Protein AF-A0A2P6SEC1-F1 (afdb_monomer)

Nearest PDB structures (foldseek):
  3gzn-assembly2_D  TM=9.341E-01  e=2.152E-06  Homo sapiens
  1yov-assembly1_B  TM=9.207E-01  e=2.152E-06  Homo sapiens
  1tt5-assembly1_B  TM=9.114E-01  e=2.416E-06  Homo sapiens
  3dbh-assembly4_F  TM=9.356E-01  e=7.235E-06  Homo sapiens
  3dbl-assembly3_F  TM=9.292E-01  e=7.665E-06  Homo sapiens

Solvent-accessible surface area (backbone atoms only — not comparable to full-atom values): 8083 Å² total; per-residue (Å²): 135,90,80,78,85,73,80,79,71,70,64,71,75,63,60,77,79,58,90,72,82,79,75,85,81,75,92,77,81,88,74,92,70,76,101,62,85,51,69,82,74,50,50,84,76,52,76,80,79,93,72,80,60,66,67,41,45,72,75,58,65,88,47,65,67,36,30,42,50,29,24,57,70,51,49,37,53,72,74,42,68,90,60,81,90,50,90,86,42,69,67,52,51,49,52,36,49,56,51,15,38,59,50,26,61,76,71,71,45,74,83,76,57,81,79,73,57,78,80,115

Secondary structure (DSSP, 8-state):
------GGGSSSSSTTSS--TTSS--TT----S-SS--HHHHGGGSPPP----HHHHHH---SHHHHHHHIIIIIHHHHSTT----SS-HHHHHHHHHHHHHHHHHHT-----GGGGTT-

Organism: Rosa chinensis (NCBI:txid74649)

InterPro domains:
  IPR023318 Ubiquitin activating enzyme, alpha domain superfamily [G3DSA:1.10.10.520] (51-119)
  IPR035985 Ubiquitin-activating enzyme-like [SSF69572] (33-115)

Foldseek 3Di:
DDDDDDPPPPPPVVVPPPPPPPPDDDPDDPDPDDDDDDCVNCVVVDDPDDDDDPVCLPPPPPALLSLLCNLQVPVCCVPVVPDHQDPVDPVSLVSSLVRSQVVCVVNVHPRDDSVSSPVD

Structure (mmCIF, N/CA/C/O backbone):
data_AF-A0A2P6SEC1-F1
#
_entry.id   AF-A0A2P6SEC1-F1
#
loop_
_atom_site.group_PDB
_atom_site.id
_atom_site.type_symbol
_atom_site.label_atom_id
_atom_site.label_alt_id
_atom_site.label_comp_id
_atom_site.label_asym_id
_at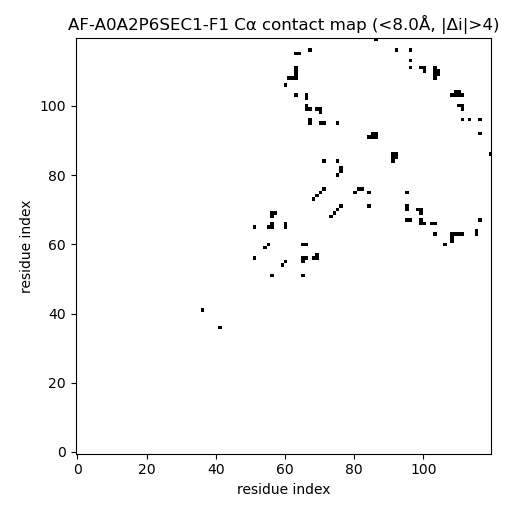om_site.label_entity_id
_atom_site.label_seq_id
_atom_site.pdbx_PDB_ins_code
_atom_site.Cartn_x
_atom_site.Cartn_y
_atom_site.Cartn_z
_atom_site.occupancy
_atom_site.B_iso_or_equiv
_atom_site.auth_seq_id
_atom_site.auth_comp_id
_atom_site.auth_asym_id
_atom_site.auth_atom_id
_atom_site.pdbx_PDB_model_num
ATOM 1 N N . MET A 1 1 ? 29.846 -58.894 -16.224 1.00 37.69 1 MET A N 1
ATOM 2 C CA . MET A 1 1 ? 30.676 -57.935 -16.983 1.00 37.69 1 MET A CA 1
ATOM 3 C C . MET A 1 1 ? 30.289 -56.537 -16.537 1.00 37.69 1 MET A C 1
ATOM 5 O O . MET A 1 1 ? 29.190 -56.085 -16.824 1.00 37.69 1 MET A O 1
ATOM 9 N N . MET A 1 2 ? 31.140 -55.942 -15.705 1.00 33.00 2 MET A N 1
ATOM 10 C CA . MET A 1 2 ? 30.985 -54.621 -15.099 1.00 33.00 2 MET A CA 1
ATOM 11 C C . MET A 1 2 ? 31.175 -53.562 -16.195 1.00 33.00 2 MET A C 1
ATOM 13 O O . MET A 1 2 ? 32.276 -53.449 -16.726 1.00 33.00 2 MET A O 1
ATOM 17 N N . LEU A 1 3 ? 30.141 -52.802 -16.561 1.00 35.84 3 LEU A N 1
ATOM 18 C CA . LEU A 1 3 ? 30.292 -51.646 -17.454 1.00 35.84 3 LEU A CA 1
ATOM 19 C C . LEU A 1 3 ? 29.907 -50.366 -16.711 1.00 35.84 3 LEU A C 1
ATOM 21 O O . LEU A 1 3 ? 28.768 -49.919 -16.700 1.00 35.84 3 LEU A O 1
ATOM 25 N N . MET A 1 4 ? 30.926 -49.855 -16.022 1.00 33.72 4 MET A N 1
ATOM 26 C CA . MET A 1 4 ? 31.272 -48.450 -15.796 1.00 33.72 4 MET A CA 1
ATOM 27 C C . MET A 1 4 ? 30.133 -47.419 -15.873 1.00 33.72 4 MET A C 1
ATOM 29 O O . MET A 1 4 ? 29.847 -46.830 -16.915 1.00 33.72 4 MET A O 1
ATOM 33 N N . ILE A 1 5 ? 29.581 -47.110 -14.700 1.00 50.00 5 ILE A N 1
ATOM 34 C CA . ILE A 1 5 ? 28.796 -45.904 -14.430 1.00 50.00 5 ILE A CA 1
ATOM 35 C C . ILE A 1 5 ? 29.739 -44.696 -14.550 1.00 50.00 5 ILE A C 1
ATOM 37 O O . ILE A 1 5 ? 30.648 -44.521 -13.742 1.00 50.00 5 ILE A O 1
ATOM 41 N N . ASN A 1 6 ? 29.546 -43.877 -15.585 1.00 39.12 6 ASN A N 1
ATOM 42 C CA . ASN A 1 6 ? 30.366 -42.701 -15.876 1.00 39.12 6 ASN A CA 1
ATOM 43 C C . ASN A 1 6 ? 29.856 -41.479 -15.065 1.00 39.12 6 ASN A C 1
ATOM 45 O O . ASN A 1 6 ? 28.743 -41.010 -15.318 1.00 39.12 6 ASN A O 1
ATOM 49 N N . PRO A 1 7 ? 30.620 -40.931 -14.098 1.00 44.12 7 PRO A N 1
ATOM 50 C CA . PRO A 1 7 ? 30.115 -39.965 -13.111 1.00 44.12 7 PRO A CA 1
ATOM 51 C C . PRO A 1 7 ? 29.999 -38.518 -13.628 1.00 44.12 7 PRO A C 1
ATOM 53 O O . PRO A 1 7 ? 29.552 -37.630 -12.906 1.00 44.12 7 PRO A O 1
ATOM 56 N N . LYS A 1 8 ? 30.373 -38.245 -14.884 1.00 44.41 8 LYS A N 1
ATOM 57 C CA . LYS A 1 8 ? 30.493 -36.878 -15.429 1.00 44.41 8 LYS A CA 1
ATOM 58 C C . LYS A 1 8 ? 29.178 -36.242 -15.898 1.00 44.41 8 LYS A C 1
ATOM 60 O O . LYS A 1 8 ? 29.158 -35.043 -16.151 1.00 44.41 8 LYS A O 1
ATOM 65 N N . LYS A 1 9 ? 28.079 -36.998 -16.014 1.00 45.50 9 LYS A N 1
ATOM 66 C CA . LYS A 1 9 ? 26.797 -36.462 -16.522 1.00 45.50 9 LYS A CA 1
ATOM 67 C C . LYS A 1 9 ? 25.831 -35.958 -15.446 1.00 45.50 9 LYS A C 1
ATOM 69 O O . LYS A 1 9 ? 24.831 -35.344 -15.791 1.00 45.50 9 LYS A O 1
ATOM 74 N N . LYS A 1 10 ? 26.117 -36.169 -14.156 1.00 40.47 10 LYS A N 1
ATOM 75 C CA . LYS A 1 10 ? 25.206 -35.767 -13.064 1.00 40.47 10 LYS A CA 1
ATOM 76 C C . LYS A 1 10 ? 25.377 -34.307 -12.619 1.00 40.47 10 LYS A C 1
ATOM 78 O O . LYS A 1 10 ? 24.535 -33.791 -11.896 1.00 40.47 10 LYS A O 1
ATOM 83 N N . LEU A 1 11 ? 26.443 -33.638 -13.065 1.00 41.00 11 LEU A N 1
ATOM 84 C CA . LEU A 1 11 ? 26.761 -32.273 -12.639 1.00 41.00 11 LEU A CA 1
ATOM 85 C C . LEU A 1 11 ? 26.133 -31.186 -13.530 1.00 41.00 11 LEU A C 1
ATOM 87 O O . LEU A 1 11 ? 26.003 -30.053 -13.084 1.00 41.00 11 LEU A O 1
ATOM 91 N N . SER A 1 12 ? 25.701 -31.502 -14.760 1.00 43.84 12 SER A N 1
ATOM 92 C CA . SER A 1 12 ? 25.129 -30.476 -15.650 1.00 43.84 12 SER A CA 1
ATOM 93 C C . SER A 1 12 ? 23.649 -30.193 -15.387 1.00 43.84 12 SER A C 1
ATOM 95 O O . SER A 1 12 ? 23.171 -29.122 -15.740 1.00 43.84 12 SER A O 1
ATOM 97 N N . THR A 1 13 ? 22.915 -31.119 -14.766 1.00 47.88 13 THR A N 1
ATOM 98 C CA . THR A 1 13 ? 21.473 -30.968 -14.502 1.00 47.88 13 THR A CA 1
ATOM 99 C C . THR A 1 13 ? 21.160 -30.339 -13.144 1.00 47.88 13 THR A C 1
ATOM 101 O O . THR A 1 13 ? 20.013 -29.990 -12.897 1.00 47.88 13 THR A O 1
ATOM 104 N N . LEU A 1 14 ? 22.158 -30.156 -12.271 1.00 41.38 14 LEU A N 1
ATOM 105 C CA . LEU A 1 14 ? 21.986 -29.462 -10.987 1.00 41.38 14 LEU A CA 1
ATOM 106 C C . LEU A 1 14 ? 22.157 -27.934 -11.113 1.00 41.38 14 LEU A C 1
ATOM 108 O O . LEU A 1 14 ? 21.734 -27.182 -10.243 1.00 41.38 14 LEU A O 1
ATOM 112 N N . TRP A 1 15 ? 22.747 -27.464 -12.217 1.00 41.75 15 TRP A N 1
ATOM 113 C CA . TRP A 1 15 ? 23.043 -26.046 -12.448 1.00 41.75 15 TRP A CA 1
ATOM 114 C C . TRP A 1 15 ? 21.871 -25.226 -13.000 1.00 41.75 15 TRP A C 1
ATOM 116 O O . TRP A 1 15 ? 21.988 -24.015 -13.150 1.00 41.75 15 TRP A O 1
ATOM 126 N N . SER A 1 16 ? 20.732 -25.854 -13.290 1.00 44.38 16 SER A N 1
ATOM 127 C CA . SER A 1 16 ? 19.550 -25.156 -13.813 1.00 44.38 16 SER A CA 1
ATOM 128 C C . SER A 1 16 ? 18.619 -24.604 -12.727 1.00 44.38 16 SER A C 1
ATOM 130 O O . SER A 1 16 ? 17.683 -23.890 -13.066 1.00 44.38 16 SER A O 1
ATOM 132 N N . MET A 1 17 ? 18.854 -24.912 -11.445 1.00 47.59 17 MET A N 1
ATOM 133 C CA . MET A 1 17 ? 17.963 -24.525 -10.336 1.00 47.59 17 MET A CA 1
ATOM 134 C C . MET A 1 17 ? 18.447 -23.324 -9.511 1.00 47.59 17 MET A C 1
ATOM 136 O O . MET A 1 17 ? 17.669 -22.762 -8.750 1.00 47.59 17 MET A O 1
ATOM 140 N N . VAL A 1 18 ? 19.697 -22.885 -9.679 1.00 48.97 18 VAL A N 1
ATOM 141 C CA . VAL A 1 18 ? 20.201 -21.643 -9.073 1.00 48.97 18 VAL A CA 1
ATOM 142 C C . VAL A 1 18 ? 20.254 -20.608 -10.189 1.00 48.97 18 VAL A C 1
ATOM 144 O O . VAL A 1 18 ? 20.995 -20.796 -11.149 1.00 48.97 18 VAL A O 1
ATOM 147 N N . GLY A 1 19 ? 19.414 -19.574 -10.106 1.00 47.94 19 GLY A N 1
ATOM 148 C CA . GLY A 1 19 ? 19.134 -18.569 -11.141 1.00 47.94 19 GLY A CA 1
ATOM 149 C C . GLY A 1 19 ? 20.320 -17.707 -11.595 1.00 47.94 19 GLY A C 1
ATOM 150 O O . GLY A 1 19 ? 20.258 -16.487 -11.536 1.00 47.94 19 GLY A O 1
ATOM 151 N N . LEU A 1 20 ? 21.379 -18.319 -12.123 1.00 45.34 20 LEU A N 1
ATOM 152 C CA . LEU A 1 20 ? 22.544 -17.659 -12.711 1.00 45.34 20 LEU A CA 1
ATOM 153 C C . LEU A 1 20 ? 22.454 -17.620 -14.249 1.00 45.34 20 LEU A C 1
ATOM 155 O O . LEU A 1 20 ? 23.441 -17.801 -14.958 1.00 45.34 20 LEU A O 1
ATOM 159 N N . LYS A 1 21 ? 21.251 -17.410 -14.801 1.00 47.03 21 LYS A N 1
ATOM 160 C CA . LYS A 1 21 ? 21.040 -17.274 -16.257 1.00 47.03 21 LYS A CA 1
ATOM 161 C C . LYS A 1 21 ? 21.213 -15.827 -16.752 1.00 47.03 21 LYS A C 1
ATOM 163 O O . LYS A 1 21 ? 20.932 -15.553 -17.907 1.00 47.03 21 LYS A O 1
ATOM 168 N N . VAL A 1 22 ? 21.700 -14.906 -15.918 1.00 46.88 22 VAL A N 1
ATOM 169 C CA . VAL A 1 22 ? 21.864 -13.484 -16.294 1.00 46.88 22 VAL A CA 1
ATOM 170 C C . VAL A 1 22 ? 23.265 -13.163 -16.841 1.00 46.88 22 VAL A C 1
ATOM 172 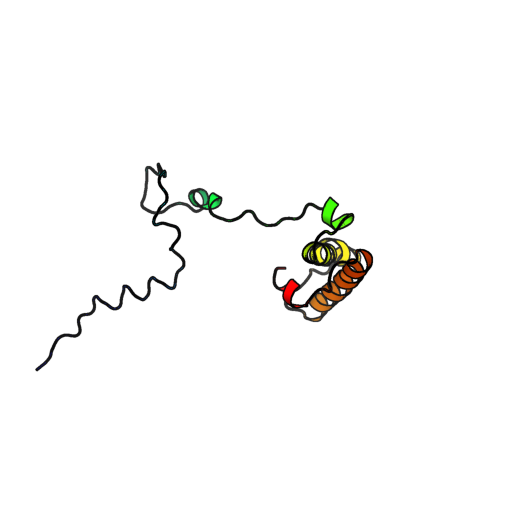O O . VAL A 1 22 ? 23.480 -12.096 -17.398 1.00 46.88 22 VAL A O 1
ATOM 175 N N . PHE A 1 23 ? 24.231 -14.083 -16.751 1.00 45.50 23 PHE A N 1
ATOM 176 C CA . PHE A 1 23 ? 25.634 -13.739 -17.022 1.00 45.50 23 PHE A CA 1
ATOM 177 C C . PHE A 1 23 ? 26.161 -14.073 -18.426 1.00 45.50 23 PHE A C 1
ATOM 179 O O . PHE A 1 23 ? 27.334 -13.821 -18.691 1.00 45.50 23 PHE A O 1
ATOM 186 N N . LYS A 1 24 ? 25.364 -14.674 -19.323 1.00 42.75 24 LYS A N 1
ATOM 187 C CA . LYS A 1 24 ? 25.932 -15.254 -20.554 1.00 42.75 24 LYS A CA 1
ATOM 188 C C . LYS A 1 24 ? 25.996 -14.332 -21.780 1.00 42.75 24 LYS A C 1
ATOM 190 O O . LYS A 1 24 ? 26.705 -14.704 -22.701 1.00 42.75 24 LYS A O 1
ATOM 195 N N . ASP A 1 25 ? 25.393 -13.141 -21.800 1.00 46.53 25 ASP A N 1
ATOM 196 C CA . ASP A 1 25 ? 25.352 -12.348 -23.048 1.00 46.53 25 ASP A CA 1
ATOM 197 C C . ASP A 1 25 ? 25.356 -10.810 -22.856 1.00 46.53 25 ASP A C 1
ATOM 199 O O . ASP A 1 25 ? 24.609 -10.107 -23.531 1.00 46.53 25 ASP A O 1
ATOM 203 N N . MET A 1 26 ? 26.191 -10.245 -21.968 1.00 48.09 26 MET A N 1
ATOM 204 C CA . MET A 1 26 ? 26.390 -8.779 -21.924 1.00 48.09 26 MET A CA 1
ATOM 205 C C . MET A 1 26 ? 27.690 -8.347 -22.626 1.00 48.09 26 MET A C 1
ATOM 207 O O . MET A 1 26 ? 28.778 -8.551 -22.080 1.00 48.09 26 MET A O 1
ATOM 211 N N . PRO A 1 27 ? 27.617 -7.718 -23.815 1.00 46.50 27 PRO A N 1
ATOM 212 C CA . PRO A 1 27 ? 28.770 -7.082 -24.437 1.00 46.50 27 PRO A CA 1
ATOM 213 C C . PRO A 1 27 ? 29.043 -5.733 -23.753 1.00 46.50 27 PRO A C 1
ATOM 215 O O . PRO A 1 27 ? 28.276 -4.789 -23.923 1.00 46.50 27 PRO A O 1
ATOM 218 N N . GLY A 1 28 ? 30.136 -5.630 -22.985 1.00 58.31 28 GLY A N 1
ATOM 219 C CA . GLY A 1 28 ? 30.641 -4.324 -22.528 1.00 58.31 28 GLY A CA 1
ATOM 220 C C . GLY A 1 28 ? 31.301 -4.224 -21.148 1.00 58.31 28 GLY A C 1
ATOM 221 O O . GLY A 1 28 ? 31.586 -3.109 -20.722 1.00 58.31 28 GLY A O 1
ATOM 222 N N . SER A 1 29 ? 31.568 -5.313 -20.421 1.00 53.50 29 SER A N 1
ATOM 223 C CA . SER A 1 29 ? 32.183 -5.202 -19.087 1.00 53.50 29 SER A CA 1
ATOM 224 C C . SER A 1 29 ? 33.717 -5.102 -19.149 1.00 53.50 29 SER A C 1
ATOM 226 O O . SER A 1 29 ? 34.414 -6.116 -19.222 1.00 53.50 29 SER A O 1
ATOM 228 N N . LEU A 1 30 ? 34.255 -3.881 -19.068 1.00 52.94 30 LEU A N 1
ATOM 229 C CA . LEU A 1 30 ? 35.651 -3.628 -18.690 1.00 52.94 30 LEU A CA 1
ATOM 230 C C . LEU A 1 30 ? 35.800 -3.830 -17.168 1.00 52.94 30 LEU A C 1
ATOM 232 O O . LEU A 1 30 ? 35.828 -2.871 -16.404 1.00 52.94 30 LEU A O 1
ATOM 236 N N . CYS A 1 31 ? 35.862 -5.081 -16.712 1.00 54.41 31 CYS A N 1
ATOM 237 C CA . CYS A 1 31 ? 36.182 -5.415 -15.321 1.00 54.41 31 CYS A CA 1
ATOM 238 C C . CYS A 1 31 ? 37.619 -5.950 -15.257 1.00 54.41 31 CYS A C 1
ATOM 240 O O . CYS A 1 31 ? 37.861 -7.145 -15.422 1.00 54.41 31 CYS A O 1
ATOM 242 N N . GLN A 1 32 ? 38.590 -5.058 -15.051 1.00 53.94 32 GLN A N 1
ATOM 243 C CA . GLN A 1 32 ? 39.991 -5.431 -14.862 1.00 53.94 32 GLN A CA 1
ATOM 244 C C . GLN A 1 32 ? 40.217 -5.827 -13.394 1.00 53.94 32 GLN A C 1
ATOM 246 O O . GLN A 1 32 ? 40.585 -4.995 -12.571 1.00 53.94 32 GLN A O 1
ATOM 251 N N . GLY A 1 33 ? 40.001 -7.102 -13.061 1.00 54.03 33 GLY A N 1
ATOM 252 C CA . GLY A 1 33 ? 40.479 -7.675 -11.799 1.00 54.03 33 GLY A CA 1
ATOM 253 C C . GLY A 1 33 ? 39.506 -8.628 -11.113 1.00 54.03 33 GLY A C 1
ATOM 254 O O . GLY A 1 33 ? 38.445 -8.224 -10.656 1.00 54.03 33 GLY A O 1
ATOM 255 N N . SER A 1 34 ? 39.957 -9.876 -10.951 1.00 51.16 34 SER A N 1
ATOM 256 C CA . SER A 1 34 ? 39.380 -10.962 -10.140 1.00 51.16 34 SER A CA 1
ATOM 257 C C . SER A 1 34 ? 37.994 -11.502 -10.537 1.00 51.16 34 SER A C 1
ATOM 259 O O . SER A 1 34 ? 37.082 -10.802 -10.942 1.00 51.16 34 SER A O 1
ATOM 261 N N . VAL A 1 35 ? 37.866 -12.823 -10.433 1.00 66.75 35 VAL A N 1
ATOM 262 C CA . VAL A 1 35 ? 36.919 -13.703 -11.146 1.00 66.75 35 VAL A CA 1
ATOM 263 C C . VAL A 1 35 ? 35.470 -13.640 -10.609 1.00 66.75 35 VAL A C 1
ATOM 265 O O . VAL A 1 35 ? 34.629 -14.450 -10.984 1.00 66.75 35 VAL A O 1
ATOM 268 N N . HIS A 1 36 ? 35.133 -12.657 -9.769 1.00 61.47 36 HIS A N 1
ATOM 269 C CA . HIS A 1 36 ? 33.785 -12.470 -9.225 1.00 61.47 36 HIS A CA 1
ATOM 270 C C . HIS A 1 36 ? 33.385 -10.993 -9.301 1.00 61.47 36 HIS A C 1
ATOM 272 O O . HIS A 1 36 ? 34.101 -10.132 -8.798 1.00 61.47 36 HIS A O 1
ATOM 278 N N . ALA A 1 37 ? 32.236 -10.698 -9.915 1.00 69.62 37 ALA A N 1
ATOM 279 C CA . ALA A 1 37 ? 31.659 -9.358 -9.883 1.00 69.62 37 ALA A CA 1
ATOM 280 C C . ALA A 1 37 ? 31.217 -9.022 -8.448 1.00 69.62 37 ALA A C 1
ATOM 282 O O . ALA A 1 37 ? 30.474 -9.792 -7.836 1.00 69.62 37 ALA A O 1
ATOM 283 N N . CYS A 1 38 ? 31.666 -7.887 -7.906 1.00 78.69 38 CYS A N 1
ATOM 284 C CA . CYS A 1 38 ? 31.177 -7.371 -6.626 1.00 78.69 38 CYS A CA 1
ATOM 285 C C . CYS A 1 38 ? 29.681 -7.025 -6.723 1.00 78.69 38 CYS A C 1
ATOM 287 O O . CYS A 1 38 ? 29.198 -6.670 -7.799 1.00 78.69 38 CYS A O 1
ATOM 289 N N . PHE A 1 39 ? 28.957 -7.064 -5.598 1.00 77.75 39 PHE A N 1
ATOM 290 C CA . PHE A 1 39 ? 27.537 -6.675 -5.543 1.00 77.75 39 PHE A CA 1
ATOM 291 C C . PHE A 1 39 ? 27.300 -5.251 -6.081 1.00 77.75 39 PHE A C 1
ATOM 293 O O . PHE A 1 39 ? 26.330 -5.008 -6.790 1.00 77.75 39 PHE A O 1
ATOM 300 N N . GLU A 1 40 ? 28.238 -4.327 -5.855 1.00 78.94 40 GLU A N 1
ATOM 301 C CA . GLU A 1 40 ? 28.170 -2.969 -6.414 1.00 78.94 40 GLU A CA 1
ATOM 302 C C . GLU A 1 40 ? 28.284 -2.920 -7.945 1.00 78.94 40 GLU A C 1
ATOM 304 O O . GLU A 1 40 ? 27.739 -2.022 -8.579 1.00 78.94 40 GLU A O 1
ATOM 309 N N . CYS A 1 41 ? 28.944 -3.896 -8.573 1.00 77.25 41 CYS A N 1
ATOM 310 C CA . CYS A 1 41 ? 29.030 -3.973 -10.032 1.00 77.25 41 CYS A CA 1
ATOM 311 C C . CYS A 1 41 ? 27.739 -4.520 -10.657 1.00 77.25 41 CYS A C 1
ATOM 313 O O . CYS A 1 41 ? 27.462 -4.243 -11.822 1.00 77.25 41 CYS A O 1
ATOM 315 N N . THR A 1 42 ? 26.950 -5.292 -9.903 1.00 81.38 42 THR A N 1
ATOM 316 C CA . THR A 1 42 ? 25.693 -5.896 -10.370 1.00 81.38 42 THR A CA 1
ATOM 317 C C . THR A 1 42 ? 24.447 -5.183 -9.851 1.00 81.38 42 THR A C 1
ATOM 319 O O . THR A 1 42 ? 23.347 -5.539 -10.264 1.00 81.38 42 THR A O 1
ATOM 322 N N . ILE A 1 43 ? 24.584 -4.149 -9.013 1.00 82.50 43 ILE A N 1
ATOM 323 C CA . ILE A 1 43 ? 23.445 -3.413 -8.442 1.00 82.50 43 ILE A CA 1
ATOM 324 C C . ILE A 1 43 ? 22.520 -2.823 -9.520 1.00 82.50 43 ILE A C 1
ATOM 326 O O . ILE A 1 43 ? 21.304 -2.820 -9.360 1.00 82.50 43 ILE A O 1
ATOM 330 N N . TRP A 1 44 ? 23.084 -2.417 -10.661 1.00 75.75 44 TRP A N 1
ATOM 331 C CA . TRP A 1 44 ? 22.344 -1.879 -11.808 1.00 75.75 44 TRP A CA 1
ATOM 332 C C . TRP A 1 44 ? 21.442 -2.902 -12.514 1.00 75.75 44 TRP A C 1
ATOM 334 O O . TRP A 1 44 ? 20.571 -2.508 -13.283 1.00 75.75 44 TRP A O 1
ATOM 344 N N . LEU A 1 45 ? 21.648 -4.205 -12.287 1.00 84.44 45 LEU A N 1
ATOM 345 C CA . LEU A 1 45 ? 20.798 -5.263 -12.847 1.00 84.44 45 LEU A CA 1
ATOM 346 C C . LEU A 1 45 ? 19.524 -5.482 -12.026 1.00 84.44 45 LEU A C 1
ATOM 348 O O . LEU A 1 45 ? 18.592 -6.118 -12.523 1.00 84.44 45 LEU A O 1
ATOM 352 N N . PHE A 1 46 ? 19.474 -5.005 -10.780 1.00 82.38 46 PHE A N 1
ATOM 353 C CA . PHE A 1 46 ? 18.273 -5.135 -9.970 1.00 82.38 46 PHE A CA 1
ATOM 354 C C . PHE A 1 46 ? 17.246 -4.100 -10.433 1.00 82.38 46 PHE A C 1
ATOM 356 O O . PHE A 1 46 ? 17.589 -2.924 -10.584 1.00 82.38 46 PHE A O 1
ATOM 363 N N . PRO A 1 47 ? 15.986 -4.506 -10.669 1.00 81.88 47 PRO A N 1
ATOM 364 C CA . PRO A 1 47 ? 14.944 -3.550 -10.990 1.00 81.88 47 PRO A CA 1
ATOM 365 C C . PRO A 1 47 ? 14.836 -2.519 -9.856 1.00 81.88 47 PRO A C 1
ATOM 367 O O . PRO A 1 47 ? 15.015 -2.870 -8.682 1.00 81.88 47 PRO A O 1
ATOM 370 N N . PRO A 1 48 ? 14.559 -1.247 -10.186 1.00 74.00 48 PRO A N 1
ATOM 371 C CA . PRO A 1 48 ? 14.376 -0.225 -9.171 1.00 74.00 48 PRO A CA 1
ATOM 372 C C . PRO A 1 48 ? 13.254 -0.647 -8.218 1.00 74.00 48 PRO A C 1
ATOM 374 O O . PRO A 1 48 ? 12.213 -1.145 -8.647 1.00 74.00 48 PRO A O 1
ATOM 377 N N . GLN A 1 49 ? 13.482 -0.451 -6.919 1.00 70.25 49 GLN A N 1
ATOM 378 C CA . GLN A 1 49 ? 12.480 -0.733 -5.895 1.00 70.25 49 GLN A CA 1
ATOM 379 C C . GLN A 1 49 ? 11.257 0.154 -6.143 1.00 70.25 49 GLN A C 1
ATOM 381 O O . GLN A 1 49 ? 11.390 1.372 -6.293 1.00 70.25 49 GLN A O 1
ATOM 386 N N . VAL A 1 50 ? 10.072 -0.451 -6.201 1.00 70.94 50 VAL A N 1
ATOM 387 C CA . VAL A 1 50 ? 8.816 0.268 -6.423 1.00 70.94 50 VAL A CA 1
ATOM 388 C C . VAL A 1 50 ? 8.454 1.056 -5.164 1.00 70.94 50 VAL A C 1
ATOM 390 O O . VAL A 1 50 ? 7.849 0.538 -4.239 1.00 70.94 50 VAL A O 1
ATOM 393 N N . LYS A 1 51 ? 8.873 2.323 -5.104 1.00 73.44 51 LYS A N 1
ATOM 394 C CA . LYS A 1 51 ? 8.464 3.264 -4.053 1.00 73.44 51 LYS A CA 1
ATOM 395 C C . LYS A 1 51 ? 7.507 4.285 -4.643 1.00 73.44 51 LYS A C 1
ATOM 397 O O . LYS A 1 51 ? 7.874 5.025 -5.556 1.00 73.44 51 LYS A O 1
ATOM 402 N N . PHE A 1 52 ? 6.286 4.324 -4.125 1.00 77.69 52 PHE A N 1
ATOM 403 C CA . PHE A 1 52 ? 5.291 5.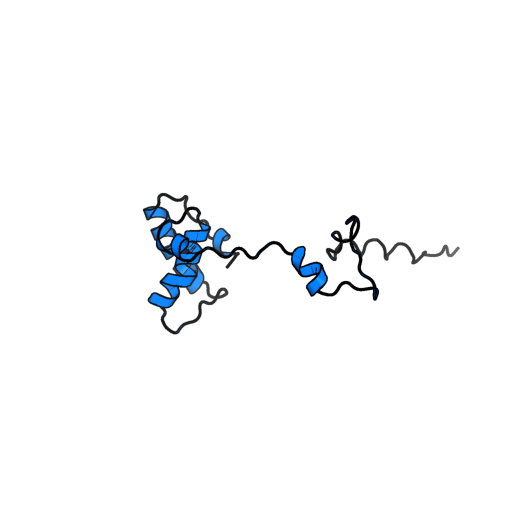301 -4.549 1.00 77.69 52 PHE A CA 1
ATOM 404 C C . PHE A 1 52 ? 5.567 6.658 -3.882 1.00 77.69 52 PHE A C 1
ATOM 406 O O . PHE A 1 52 ? 5.882 6.702 -2.691 1.00 77.69 52 PHE A O 1
ATOM 413 N N . PRO A 1 53 ? 5.476 7.783 -4.612 1.00 82.56 53 PRO A N 1
ATOM 414 C CA . PRO A 1 53 ? 5.608 9.101 -4.001 1.00 82.56 53 PRO A CA 1
ATOM 415 C C . PRO A 1 53 ? 4.441 9.370 -3.036 1.00 82.56 53 PRO A C 1
ATOM 417 O O . PRO A 1 53 ? 3.282 9.099 -3.358 1.00 82.56 53 PRO A O 1
ATOM 420 N N . LEU A 1 54 ? 4.739 9.953 -1.868 1.00 82.12 54 LEU A N 1
ATOM 421 C CA . LEU A 1 54 ? 3.763 10.178 -0.787 1.00 82.12 54 LEU A CA 1
ATOM 422 C C . LEU A 1 54 ? 2.552 11.015 -1.227 1.00 82.12 54 LEU A C 1
ATOM 424 O O . LEU A 1 54 ? 1.427 10.723 -0.830 1.00 82.12 54 LEU A O 1
ATOM 428 N N . CYS A 1 55 ? 2.752 12.006 -2.100 1.00 77.62 55 CYS A N 1
ATOM 429 C CA . CYS A 1 55 ? 1.662 12.848 -2.601 1.00 77.62 55 CYS A CA 1
ATOM 430 C C . CYS A 1 55 ? 0.620 12.038 -3.398 1.00 77.62 55 CYS A C 1
ATOM 432 O O . CYS A 1 55 ? -0.576 12.297 -3.305 1.00 77.62 55 CYS A O 1
ATOM 434 N N . THR A 1 56 ? 1.047 11.007 -4.138 1.00 80.12 56 THR A N 1
ATOM 435 C CA . THR A 1 56 ? 0.135 10.127 -4.893 1.00 80.12 56 THR A CA 1
ATOM 436 C C . THR A 1 56 ? -0.661 9.209 -3.969 1.00 80.12 56 THR A C 1
ATOM 438 O O . THR A 1 56 ? -1.841 8.974 -4.216 1.00 80.12 56 THR A O 1
ATOM 441 N N . LEU A 1 57 ? -0.045 8.735 -2.882 1.00 81.88 57 LEU A N 1
ATOM 442 C CA . LEU A 1 57 ? -0.727 7.945 -1.853 1.00 81.88 57 LEU A CA 1
ATOM 443 C C . LEU A 1 57 ? -1.759 8.778 -1.090 1.00 81.88 57 LEU A C 1
ATOM 445 O O . LEU A 1 57 ? -2.832 8.274 -0.778 1.00 81.88 57 LEU A O 1
ATOM 449 N N . ALA A 1 58 ? -1.460 10.047 -0.807 1.00 80.62 58 ALA A N 1
ATOM 450 C CA . ALA A 1 58 ? -2.365 10.927 -0.079 1.00 80.62 58 ALA A CA 1
ATOM 451 C C . ALA A 1 58 ? -3.574 11.345 -0.932 1.00 80.62 58 ALA A C 1
ATOM 453 O O . ALA A 1 58 ? -4.711 11.170 -0.496 1.00 80.62 58 ALA A O 1
ATOM 454 N N . GLU A 1 59 ? -3.350 11.822 -2.160 1.00 81.44 59 GLU A N 1
ATOM 455 C CA . GLU A 1 59 ? -4.367 12.579 -2.905 1.00 81.44 59 GLU A CA 1
ATOM 456 C C . GLU A 1 59 ? -5.074 11.780 -4.012 1.00 81.44 59 GLU A C 1
ATOM 458 O O .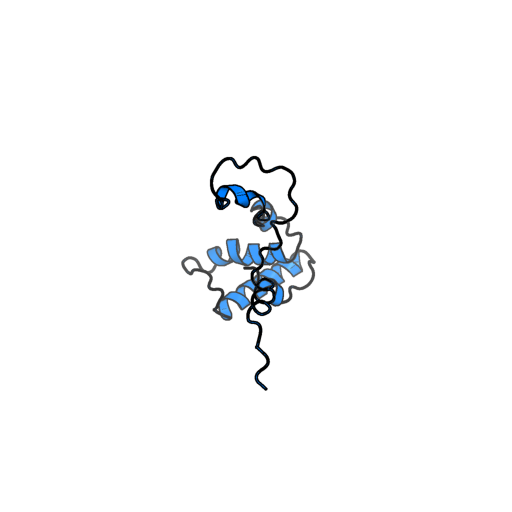 GLU A 1 59 ? -6.296 11.856 -4.122 1.00 81.44 59 GLU A O 1
ATOM 463 N N . ILE A 1 60 ? -4.349 11.021 -4.850 1.00 82.50 60 ILE A N 1
ATOM 464 C CA . ILE A 1 60 ? -4.920 10.410 -6.071 1.00 82.50 60 ILE A CA 1
ATOM 465 C C . ILE A 1 60 ? -4.392 8.977 -6.279 1.00 82.50 60 ILE A C 1
ATOM 467 O O . ILE A 1 60 ? -3.404 8.777 -6.998 1.00 82.50 60 ILE A O 1
ATOM 471 N N . PRO A 1 61 ? -5.059 7.949 -5.722 1.00 85.94 61 PRO A N 1
ATOM 472 C CA . PRO A 1 61 ? -4.705 6.563 -5.987 1.00 85.94 61 PRO A CA 1
ATOM 473 C C . PRO A 1 61 ? -5.122 6.180 -7.416 1.00 85.94 61 PRO A C 1
ATOM 475 O O . PRO A 1 61 ? -6.252 6.405 -7.839 1.00 85.94 61 PRO A O 1
ATOM 478 N N . ARG A 1 62 ? -4.196 5.604 -8.190 1.00 82.25 62 ARG A N 1
ATOM 479 C CA . ARG A 1 62 ? -4.436 5.186 -9.592 1.00 82.25 62 ARG A CA 1
ATOM 480 C C . ARG A 1 62 ? -4.645 3.682 -9.749 1.00 82.25 62 ARG A C 1
ATOM 482 O O . ARG A 1 62 ? -5.122 3.233 -10.784 1.00 82.25 62 ARG A O 1
ATOM 489 N N . THR A 1 63 ? -4.226 2.908 -8.755 1.00 84.81 63 THR A N 1
ATOM 490 C CA . THR A 1 63 ? -4.266 1.443 -8.754 1.00 84.81 63 THR A CA 1
ATOM 491 C C . THR A 1 63 ? -4.547 0.947 -7.344 1.00 84.81 63 THR A C 1
ATOM 493 O O . THR A 1 63 ? -4.237 1.632 -6.371 1.00 84.81 63 THR A O 1
ATOM 496 N N . ALA A 1 64 ? -5.063 -0.275 -7.257 1.00 85.94 64 ALA A N 1
ATOM 497 C CA . ALA A 1 64 ? -5.261 -1.035 -6.028 1.00 85.94 64 ALA A CA 1
ATOM 498 C C . ALA A 1 64 ? -4.064 -0.987 -5.057 1.00 85.94 64 ALA A C 1
ATOM 500 O O . ALA A 1 64 ? -4.236 -0.764 -3.861 1.00 85.94 64 ALA A O 1
ATOM 501 N N . ALA A 1 65 ? -2.844 -1.127 -5.586 1.00 86.19 65 ALA A N 1
ATOM 502 C CA . ALA A 1 65 ? -1.614 -1.100 -4.797 1.00 86.19 65 ALA A CA 1
ATOM 503 C C . ALA A 1 65 ? -1.431 0.218 -4.022 1.00 86.19 65 ALA A C 1
ATOM 505 O O . ALA A 1 65 ? -1.002 0.196 -2.876 1.00 86.19 65 ALA A O 1
ATOM 506 N N . HIS A 1 66 ? -1.828 1.358 -4.600 1.00 87.25 66 HIS A N 1
ATOM 507 C CA . HIS A 1 66 ? -1.746 2.647 -3.907 1.00 87.25 66 HIS A CA 1
ATOM 508 C C . HIS A 1 66 ? -2.713 2.737 -2.717 1.00 87.25 66 HIS A C 1
ATOM 510 O O . HIS A 1 66 ? -2.409 3.411 -1.738 1.00 87.25 66 HIS A O 1
ATOM 516 N N . CYS A 1 67 ? -3.875 2.079 -2.784 1.00 89.06 67 CYS A N 1
ATOM 517 C CA . CYS A 1 67 ? -4.826 2.064 -1.670 1.00 89.06 67 CYS A CA 1
ATOM 518 C C . CYS A 1 67 ? -4.307 1.224 -0.497 1.00 89.06 67 CYS A C 1
ATOM 520 O O . CYS A 1 67 ? -4.451 1.631 0.652 1.00 89.06 67 CYS A O 1
ATOM 522 N N . ILE A 1 68 ? -3.670 0.091 -0.798 1.00 89.56 68 ILE A N 1
ATOM 523 C CA . ILE A 1 68 ? -3.057 -0.802 0.192 1.00 89.56 68 ILE A CA 1
ATOM 524 C C . ILE A 1 68 ? -1.887 -0.106 0.899 1.00 89.56 68 ILE A C 1
ATOM 526 O O . ILE A 1 68 ? -1.845 -0.048 2.124 1.00 89.56 68 ILE A O 1
ATOM 530 N N . GLU A 1 69 ? -0.976 0.487 0.128 1.00 87.81 69 GLU A N 1
ATOM 531 C CA . GLU A 1 69 ? 0.181 1.215 0.664 1.00 87.81 69 GLU A CA 1
ATOM 532 C C . GLU A 1 69 ? -0.231 2.440 1.484 1.00 87.81 69 GLU A C 1
ATOM 534 O O . GLU A 1 69 ? 0.398 2.759 2.487 1.00 87.81 69 GLU A O 1
ATOM 539 N N . TYR A 1 70 ? -1.323 3.112 1.109 1.00 90.06 70 TYR A N 1
ATOM 540 C CA . TYR A 1 70 ? -1.885 4.187 1.924 1.00 90.06 70 TYR A CA 1
ATOM 541 C C . TYR A 1 70 ? -2.382 3.676 3.282 1.00 90.06 70 TYR A C 1
ATOM 543 O O . TYR A 1 70 ? -2.125 4.302 4.312 1.00 90.06 70 TYR A O 1
ATOM 551 N N . ALA A 1 71 ? -3.094 2.545 3.286 1.00 91.19 71 ALA A N 1
ATOM 552 C CA . ALA A 1 71 ? -3.612 1.953 4.510 1.00 91.19 71 ALA A CA 1
ATOM 553 C C . ALA A 1 71 ? -2.473 1.522 5.453 1.00 91.19 71 ALA A C 1
ATOM 555 O O . ALA A 1 71 ? -2.525 1.800 6.647 1.00 91.19 71 ALA A O 1
ATOM 556 N N . HIS A 1 72 ? -1.417 0.925 4.896 1.00 87.56 72 HIS A N 1
ATOM 557 C CA . HIS A 1 72 ? -0.244 0.469 5.638 1.00 87.56 72 HIS A CA 1
ATOM 558 C C . HIS A 1 72 ? 0.656 1.615 6.136 1.00 87.56 72 HIS A C 1
ATOM 560 O O . HIS A 1 72 ? 1.003 1.650 7.308 1.00 87.56 72 HIS A O 1
ATOM 566 N N . LEU A 1 73 ? 1.036 2.570 5.280 1.00 86.88 73 LEU A N 1
ATOM 567 C CA . LEU A 1 73 ? 2.039 3.585 5.639 1.00 86.88 73 LEU A CA 1
ATOM 568 C C . LEU A 1 73 ? 1.467 4.794 6.382 1.00 86.88 73 LEU A C 1
ATOM 570 O O . LEU A 1 73 ? 2.193 5.437 7.133 1.00 86.88 73 LEU A O 1
ATOM 574 N N . ILE A 1 74 ? 0.208 5.156 6.119 1.00 88.94 74 ILE A N 1
ATOM 575 C CA . ILE A 1 74 ? -0.392 6.391 6.643 1.00 88.94 74 ILE A CA 1
ATOM 576 C C . ILE A 1 74 ? -1.463 6.055 7.677 1.00 88.94 74 ILE A C 1
ATOM 578 O O . ILE A 1 74 ? -1.376 6.495 8.818 1.00 88.94 74 ILE A O 1
ATOM 582 N N . LYS A 1 75 ? -2.466 5.247 7.311 1.00 90.81 75 LYS A N 1
ATOM 583 C CA . LYS A 1 75 ? -3.596 4.975 8.215 1.00 90.81 75 LYS A CA 1
ATOM 584 C C . LYS A 1 75 ? -3.236 4.092 9.401 1.00 90.81 75 LYS A C 1
ATOM 586 O O . LYS A 1 75 ? -3.801 4.295 10.473 1.00 90.81 75 LYS A O 1
ATOM 591 N N . TRP A 1 76 ? -2.343 3.122 9.218 1.00 90.19 76 TRP A N 1
ATOM 592 C CA . TRP A 1 76 ? -1.918 2.245 10.304 1.00 90.19 76 TRP A CA 1
ATOM 593 C C . TRP A 1 76 ? -1.300 3.049 11.451 1.00 90.19 76 TRP A C 1
ATOM 595 O O . TRP A 1 76 ? -1.776 2.950 12.576 1.00 90.19 76 TRP A O 1
ATOM 605 N N . ASP A 1 77 ? -0.324 3.909 11.146 1.00 87.94 77 ASP A N 1
ATOM 606 C CA . ASP A 1 77 ? 0.363 4.756 12.132 1.00 87.94 77 ASP A CA 1
ATOM 607 C C . ASP A 1 77 ? -0.590 5.756 12.817 1.00 87.94 77 ASP A C 1
ATOM 609 O O . ASP A 1 77 ? -0.471 6.016 14.013 1.00 87.94 77 ASP A O 1
ATOM 613 N N . GLU A 1 78 ? -1.596 6.264 12.089 1.00 87.81 78 GLU A N 1
ATOM 614 C CA . GLU A 1 78 ? -2.627 7.155 12.645 1.00 87.81 78 GLU A CA 1
ATOM 615 C C . GLU A 1 78 ? -3.524 6.478 13.698 1.00 87.81 78 GLU A C 1
ATOM 617 O O . GLU A 1 78 ? -3.938 7.131 14.657 1.00 87.81 78 GLU A O 1
ATOM 622 N N . VAL A 1 79 ? -3.882 5.203 13.505 1.00 88.38 79 VAL A N 1
ATOM 623 C CA . VAL A 1 79 ? -4.863 4.493 14.352 1.00 88.38 79 VAL A CA 1
ATOM 624 C C . VAL A 1 79 ? -4.185 3.640 15.421 1.00 88.38 79 VAL A C 1
ATOM 626 O O . VAL A 1 79 ? -4.631 3.621 16.568 1.00 88.38 79 VAL A O 1
ATOM 629 N N . HIS A 1 80 ? -3.098 2.968 15.056 1.00 84.25 80 HIS A N 1
ATOM 630 C CA . HIS A 1 80 ? -2.319 2.072 15.907 1.00 84.25 80 HIS A CA 1
ATOM 631 C C . HIS A 1 80 ? -0.974 2.720 16.247 1.00 84.25 80 HIS A C 1
ATOM 633 O O . HIS A 1 80 ? 0.099 2.148 16.058 1.00 84.25 80 HIS A O 1
ATOM 639 N N . SER A 1 81 ? -1.032 3.955 16.754 1.00 78.75 81 SER A N 1
ATOM 640 C CA . SER A 1 81 ? 0.159 4.700 17.155 1.00 78.75 81 SER A CA 1
ATOM 641 C C . SER A 1 81 ? 0.934 3.922 18.227 1.00 78.75 81 SER A C 1
ATOM 643 O O . SER A 1 81 ? 0.465 3.790 19.360 1.00 78.75 81 SER A O 1
ATOM 645 N N . GLY A 1 82 ? 2.122 3.422 17.878 1.00 81.69 82 GLY A N 1
ATOM 646 C CA . GLY A 1 82 ? 2.990 2.660 18.784 1.00 81.69 82 GLY A CA 1
ATOM 647 C C . GLY A 1 82 ? 3.008 1.143 18.573 1.00 81.69 82 GLY A C 1
ATOM 648 O O . GLY A 1 82 ? 3.806 0.474 19.230 1.00 81.69 82 GLY A O 1
ATOM 649 N N . GLU A 1 83 ? 2.202 0.607 17.656 1.00 86.44 83 GLU A N 1
ATOM 650 C CA . GLU A 1 83 ? 2.221 -0.808 17.273 1.00 86.44 83 GLU A CA 1
ATOM 651 C C . GLU A 1 83 ? 2.762 -0.969 15.848 1.00 86.44 83 GLU A C 1
ATOM 653 O O . GLU A 1 83 ? 2.272 -0.364 14.892 1.00 86.44 83 GLU A O 1
ATOM 658 N N . ALA A 1 84 ? 3.817 -1.772 15.706 1.00 85.81 84 ALA A N 1
ATOM 659 C CA . ALA A 1 84 ? 4.377 -2.078 14.399 1.00 85.81 84 ALA A CA 1
ATOM 660 C C . ALA A 1 84 ? 3.432 -3.012 13.639 1.00 85.81 84 ALA A C 1
ATOM 662 O O . ALA A 1 84 ? 2.897 -3.958 14.211 1.00 85.81 84 ALA A O 1
ATOM 663 N N . PHE A 1 85 ? 3.249 -2.752 12.348 1.00 85.88 85 PHE A N 1
ATOM 664 C CA . PHE A 1 85 ? 2.466 -3.630 11.494 1.00 85.88 85 PHE A CA 1
ATOM 665 C C . PHE A 1 85 ? 3.158 -4.992 11.351 1.00 85.88 85 PHE A C 1
ATOM 667 O O . PHE A 1 85 ? 4.331 -5.058 10.975 1.00 85.88 85 PHE A O 1
ATOM 674 N N . ASP A 1 86 ? 2.416 -6.060 11.638 1.00 87.94 86 ASP A N 1
ATOM 675 C CA . ASP A 1 86 ? 2.868 -7.447 11.500 1.00 87.94 86 ASP A CA 1
ATOM 676 C C . ASP A 1 86 ? 2.142 -8.124 10.323 1.00 87.94 86 ASP A C 1
ATOM 678 O O . ASP A 1 86 ? 0.918 -8.039 10.202 1.00 87.94 86 ASP A O 1
ATOM 682 N N . LEU A 1 87 ? 2.913 -8.761 9.436 1.00 84.38 87 LEU A N 1
ATOM 683 C CA . LEU A 1 87 ? 2.439 -9.431 8.218 1.00 84.38 87 LEU A CA 1
ATOM 684 C C . LEU A 1 87 ? 1.999 -10.883 8.454 1.00 84.38 87 LEU A C 1
ATOM 686 O O . LEU A 1 87 ? 1.362 -11.471 7.579 1.00 84.38 87 LEU A O 1
ATOM 690 N N . ASP A 1 88 ? 2.348 -11.470 9.596 1.00 86.75 88 ASP A N 1
ATOM 691 C CA . ASP A 1 88 ? 1.957 -12.820 9.995 1.00 86.75 88 ASP A CA 1
ATOM 692 C C . ASP A 1 88 ? 0.636 -12.815 10.790 1.00 86.75 88 ASP A C 1
ATOM 694 O O . ASP A 1 88 ? -0.070 -13.830 10.824 1.00 86.75 88 ASP A O 1
ATOM 698 N N . ASP A 1 89 ? 0.249 -11.669 11.362 1.00 89.81 89 ASP A N 1
ATOM 699 C CA . ASP A 1 89 ? -1.015 -11.512 12.081 1.00 89.81 89 ASP A CA 1
ATOM 700 C C . ASP A 1 89 ? -2.216 -11.326 11.130 1.00 89.81 89 ASP A C 1
ATOM 702 O O . ASP A 1 89 ? -2.345 -10.311 10.431 1.00 89.81 89 ASP A O 1
ATOM 706 N N . PRO A 1 90 ? -3.183 -12.265 11.118 1.00 88.62 90 PRO A N 1
ATOM 707 C CA . PRO A 1 90 ? -4.326 -12.194 10.211 1.00 88.62 90 PRO A CA 1
ATOM 708 C C . PRO A 1 90 ? -5.260 -11.015 10.521 1.00 88.62 90 PRO A C 1
ATOM 710 O O . PRO A 1 90 ? -5.997 -10.574 9.637 1.00 88.62 90 PRO A O 1
ATOM 713 N N . GLU A 1 91 ? -5.250 -10.501 11.754 1.00 90.38 91 GLU A N 1
ATOM 714 C CA . GLU A 1 91 ? -6.047 -9.338 12.154 1.00 90.38 91 GLU A CA 1
ATOM 715 C C . GLU A 1 91 ? -5.507 -8.045 11.535 1.00 90.38 91 GLU A C 1
ATOM 717 O O . GLU A 1 91 ? -6.284 -7.262 10.984 1.00 90.38 91 GLU A O 1
ATOM 722 N N . HIS A 1 92 ? -4.182 -7.868 11.530 1.00 90.19 92 HIS A N 1
ATOM 723 C CA . HIS A 1 92 ? -3.507 -6.725 10.915 1.00 90.19 92 HIS A CA 1
ATOM 724 C C . HIS A 1 92 ? -3.759 -6.685 9.405 1.00 90.19 92 HIS A C 1
ATOM 726 O O . HIS A 1 92 ? -4.207 -5.671 8.860 1.00 90.19 92 HIS A O 1
ATOM 732 N N . ILE A 1 93 ? -3.573 -7.826 8.734 1.00 89.69 93 ILE A N 1
ATOM 733 C CA . ILE A 1 93 ? -3.819 -7.971 7.293 1.00 89.69 93 ILE A CA 1
ATOM 734 C C . ILE A 1 93 ? -5.278 -7.652 6.953 1.00 89.69 93 ILE A C 1
ATOM 736 O O . ILE A 1 93 ? -5.559 -6.938 5.987 1.00 89.69 93 ILE A O 1
ATOM 740 N N . LYS A 1 94 ? -6.222 -8.168 7.74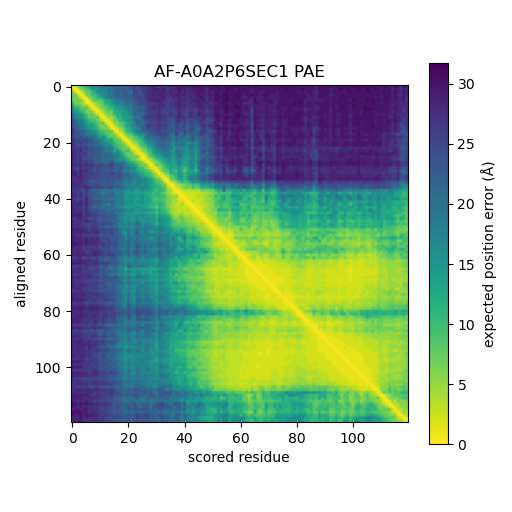9 1.00 90.81 94 LYS A N 1
ATOM 741 C CA . LYS A 1 94 ? -7.652 -7.922 7.543 1.00 90.81 94 LYS A CA 1
ATOM 742 C C . LYS A 1 94 ? -8.000 -6.443 7.707 1.00 90.81 94 LYS A C 1
ATOM 744 O O . LYS A 1 94 ? -8.753 -5.910 6.899 1.00 90.81 94 LYS A O 1
ATOM 749 N N . TRP A 1 95 ? -7.438 -5.775 8.710 1.00 92.19 95 TRP A N 1
ATOM 750 C CA . TRP A 1 95 ? -7.684 -4.35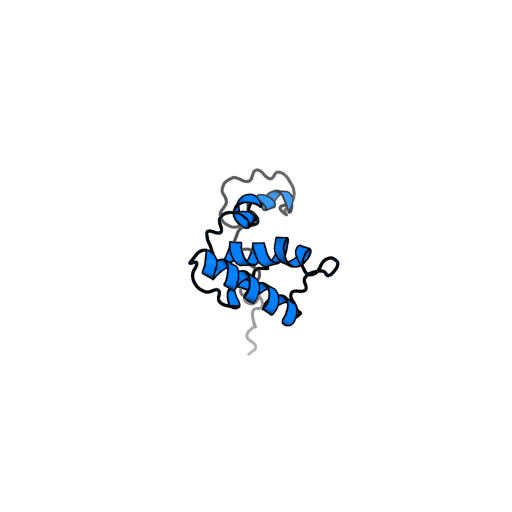4 8.933 1.00 92.19 95 TRP A CA 1
ATOM 751 C C . TRP A 1 95 ? -7.210 -3.497 7.752 1.00 92.19 95 TRP A C 1
ATOM 753 O O . TRP A 1 95 ? -7.966 -2.665 7.248 1.00 92.19 95 TRP A O 1
ATOM 763 N N . VAL A 1 96 ? -5.993 -3.751 7.254 1.00 91.88 96 VAL A N 1
ATOM 764 C CA . VAL A 1 96 ? -5.444 -3.048 6.080 1.00 91.88 96 VAL A CA 1
ATOM 765 C C . VAL A 1 96 ? -6.300 -3.302 4.840 1.00 91.88 96 VAL A C 1
ATOM 767 O O . VAL A 1 96 ? -6.562 -2.373 4.077 1.00 91.88 96 VAL A O 1
ATOM 770 N N . TYR A 1 97 ? -6.774 -4.537 4.651 1.00 90.62 97 TYR A N 1
ATOM 771 C CA . TYR A 1 97 ? -7.680 -4.891 3.559 1.00 90.62 97 TYR A CA 1
ATOM 772 C C . TYR A 1 97 ? -8.989 -4.093 3.601 1.00 90.62 97 TYR A C 1
ATOM 774 O O . TYR A 1 97 ? -9.373 -3.483 2.601 1.00 90.62 97 TYR A O 1
ATOM 782 N N . ASP A 1 98 ? -9.651 -4.066 4.760 1.00 91.56 98 ASP A N 1
ATOM 783 C CA . ASP A 1 98 ? -10.932 -3.382 4.938 1.00 91.56 98 ASP A CA 1
ATOM 784 C C . ASP A 1 98 ? -10.788 -1.867 4.716 1.00 91.56 98 ASP A C 1
ATOM 786 O O . ASP A 1 98 ? -11.638 -1.242 4.080 1.00 91.56 98 ASP A O 1
ATOM 790 N N . GLU A 1 99 ? -9.698 -1.263 5.192 1.00 91.62 99 GLU A N 1
ATOM 791 C CA . GLU A 1 99 ? -9.448 0.170 5.015 1.00 91.62 99 GLU A CA 1
ATOM 792 C C . GLU A 1 99 ? -9.077 0.527 3.567 1.00 91.62 99 GLU A C 1
ATOM 794 O O . GLU A 1 99 ? -9.558 1.522 3.014 1.00 91.62 99 GLU A O 1
ATOM 799 N N . ALA A 1 100 ? -8.278 -0.315 2.907 1.00 91.75 100 ALA A N 1
ATOM 800 C CA . ALA A 1 100 ? -7.938 -0.139 1.500 1.00 91.75 100 ALA A CA 1
ATOM 801 C C . ALA A 1 100 ? -9.167 -0.288 0.584 1.00 91.75 100 ALA A C 1
ATOM 803 O O . ALA A 1 100 ? -9.271 0.447 -0.402 1.00 91.75 100 ALA A O 1
ATOM 804 N N . ASN A 1 101 ? -10.111 -1.178 0.921 1.00 91.12 101 ASN A N 1
ATOM 805 C CA . ASN A 1 101 ? -11.372 -1.349 0.191 1.00 91.12 101 ASN A CA 1
ATOM 806 C C . ASN A 1 101 ? -12.256 -0.109 0.271 1.00 91.12 101 ASN A C 1
ATOM 808 O O . ASN A 1 101 ? -12.647 0.410 -0.771 1.00 91.12 101 ASN A O 1
ATOM 812 N N . LYS A 1 102 ? -12.469 0.443 1.474 1.00 91.44 102 LYS A N 1
ATOM 813 C CA . LYS A 1 102 ? -13.230 1.696 1.635 1.00 91.44 102 LYS A CA 1
ATOM 814 C C . LYS A 1 102 ? -12.655 2.805 0.761 1.00 91.44 102 LYS A C 1
ATOM 816 O O . LYS A 1 102 ? -13.387 3.553 0.120 1.00 91.44 102 LYS A O 1
ATOM 821 N N . ARG A 1 103 ? -11.322 2.909 0.701 1.00 89.38 103 ARG A N 1
ATOM 822 C CA . ARG A 1 103 ? -10.652 3.874 -0.177 1.00 89.38 103 ARG A CA 1
ATOM 823 C C . ARG A 1 103 ? -10.869 3.543 -1.654 1.00 89.38 103 ARG A C 1
ATOM 825 O O . ARG A 1 103 ? -11.143 4.451 -2.430 1.00 89.38 103 ARG A O 1
ATOM 832 N N . ALA A 1 104 ? -10.754 2.281 -2.059 1.00 90.56 104 ALA A N 1
ATOM 833 C CA . ALA A 1 104 ? -10.995 1.870 -3.441 1.00 90.56 104 ALA A CA 1
ATOM 834 C C . ALA A 1 104 ? -12.421 2.220 -3.905 1.00 90.56 104 ALA A C 1
ATOM 836 O O . ALA A 1 104 ? -12.571 2.783 -4.991 1.00 90.56 104 ALA A O 1
ATOM 837 N N . GLU A 1 105 ? -13.430 2.005 -3.054 1.00 89.25 105 GLU A N 1
ATOM 838 C CA . GLU A 1 105 ? -14.827 2.379 -3.307 1.00 89.25 105 GLU A CA 1
ATOM 839 C C . GLU A 1 105 ? -14.986 3.891 -3.540 1.00 89.25 105 GLU A C 1
ATOM 841 O O . GLU A 1 105 ? -15.657 4.302 -4.488 1.00 89.25 105 GLU A O 1
ATOM 846 N N . LEU A 1 106 ? -14.308 4.732 -2.744 1.00 89.44 106 LEU A N 1
ATOM 847 C CA . LEU A 1 106 ? -14.350 6.197 -2.896 1.00 89.44 106 LEU A CA 1
ATOM 848 C C . LEU A 1 106 ? -13.812 6.680 -4.251 1.00 89.44 106 LEU A C 1
ATOM 850 O O . LEU A 1 106 ? -14.300 7.673 -4.789 1.00 89.44 106 LEU A O 1
ATOM 854 N N . PHE A 1 107 ? -12.807 5.995 -4.800 1.00 87.88 107 PHE A N 1
ATOM 855 C CA . PHE A 1 107 ? -12.185 6.348 -6.080 1.00 87.88 107 PHE A CA 1
ATOM 856 C C . PHE A 1 107 ? -12.719 5.527 -7.265 1.00 87.88 107 PHE A C 1
ATOM 858 O O . PHE A 1 107 ? -12.254 5.714 -8.391 1.00 87.88 107 PHE A O 1
ATOM 865 N N . GLY A 1 108 ? -13.685 4.629 -7.038 1.00 86.50 108 GLY A N 1
ATOM 866 C CA . GLY A 1 108 ? -14.223 3.734 -8.066 1.00 86.50 108 GLY A CA 1
ATOM 867 C C . GLY A 1 108 ? -13.175 2.781 -8.652 1.00 86.50 108 GLY A C 1
ATOM 868 O O . GLY A 1 108 ? -13.254 2.418 -9.827 1.00 86.50 108 GLY A O 1
ATOM 869 N N . ILE A 1 109 ? -12.159 2.420 -7.864 1.00 84.94 109 ILE A N 1
ATOM 870 C CA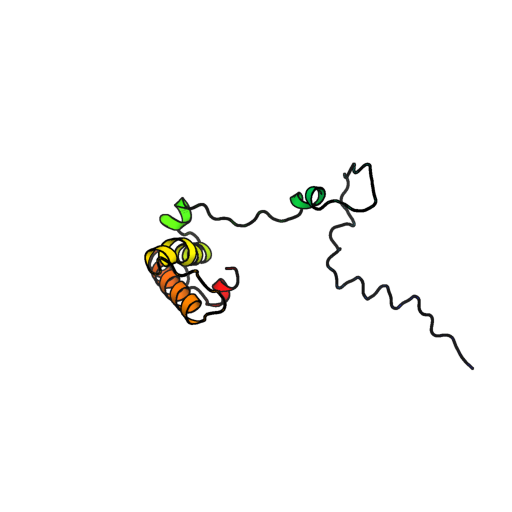 . ILE A 1 109 ? -11.120 1.466 -8.257 1.00 84.94 109 ILE A CA 1
ATOM 871 C C . ILE A 1 109 ? -11.662 0.057 -8.020 1.00 84.94 109 ILE A C 1
ATOM 873 O O . ILE A 1 109 ? -12.351 -0.194 -7.038 1.00 84.94 109 ILE A O 1
ATOM 877 N N . GLN A 1 110 ? -11.354 -0.856 -8.939 1.00 78.56 110 GLN A N 1
ATOM 878 C CA . GLN A 1 110 ? -11.809 -2.242 -8.888 1.00 78.56 110 GLN A CA 1
ATOM 879 C C . GLN A 1 110 ? -11.487 -2.903 -7.538 1.00 78.56 110 GLN A C 1
ATOM 881 O O . GLN A 1 110 ? -10.381 -2.727 -7.021 1.00 78.56 110 GLN A O 1
ATOM 886 N N . GLU A 1 111 ? -12.452 -3.670 -7.025 1.00 70.56 111 GLU A N 1
ATOM 887 C CA . GLU A 1 111 ? -12.391 -4.399 -5.752 1.00 70.56 111 GLU A CA 1
ATOM 888 C C . GLU A 1 111 ? -11.035 -5.074 -5.517 1.00 70.56 111 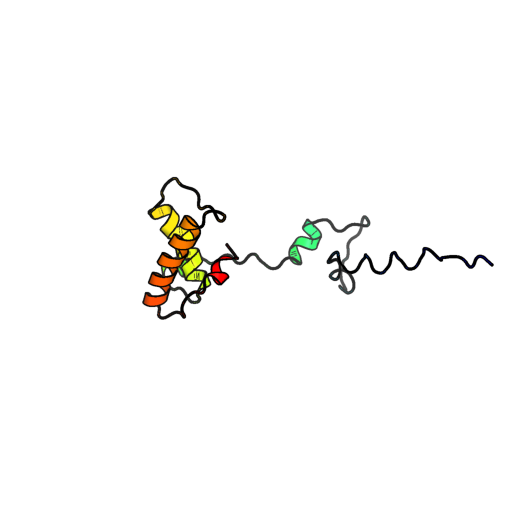GLU A C 1
ATOM 890 O O . GLU A 1 111 ? -10.505 -5.776 -6.391 1.00 70.56 111 GLU A O 1
ATOM 895 N N . LEU A 1 112 ? -10.479 -4.888 -4.318 1.00 73.19 112 LEU A N 1
ATOM 896 C CA . LEU A 1 112 ? -9.213 -5.505 -3.947 1.00 73.19 112 LEU A CA 1
ATOM 897 C C . LEU A 1 112 ? -9.446 -6.984 -3.658 1.00 73.19 112 LEU A C 1
ATOM 899 O O . LEU A 1 112 ? -10.325 -7.362 -2.884 1.00 73.19 112 LEU A O 1
ATOM 903 N N . HIS A 1 113 ? -8.612 -7.846 -4.228 1.00 71.75 113 HIS A N 1
ATOM 904 C CA . HIS A 1 113 ? -8.559 -9.243 -3.816 1.00 71.75 113 HIS A CA 1
ATOM 905 C C . HIS A 1 113 ? -7.472 -9.397 -2.748 1.00 71.75 113 HIS A C 1
ATOM 907 O O . HIS A 1 113 ? -6.386 -8.848 -2.901 1.00 71.75 113 HIS A O 1
ATOM 913 N N . CYS A 1 114 ? -7.721 -10.182 -1.697 1.00 58.56 114 CYS A N 1
ATOM 914 C CA . CYS A 1 114 ? -6.767 -10.423 -0.602 1.00 58.56 11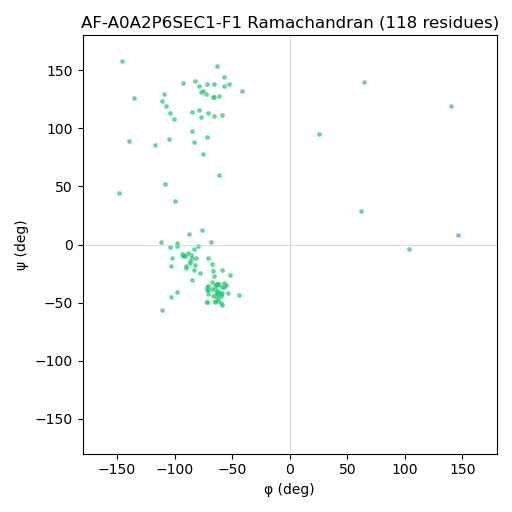4 CYS A CA 1
ATOM 915 C C . CYS A 1 114 ? -5.362 -10.871 -1.088 1.00 58.56 114 CYS A C 1
ATOM 917 O O . CYS A 1 114 ? -4.347 -10.560 -0.472 1.00 58.56 114 CYS A O 1
ATOM 919 N N . LEU A 1 115 ? -5.265 -11.502 -2.267 1.00 63.78 115 LEU A N 1
ATOM 920 C CA . LEU A 1 115 ? -3.987 -11.835 -2.916 1.00 63.78 115 LEU A CA 1
ATOM 921 C C . LEU A 1 115 ? -3.085 -10.622 -3.216 1.00 63.78 115 LEU A C 1
ATOM 923 O O . LEU A 1 115 ? -1.877 -10.800 -3.360 1.00 63.78 115 LEU A O 1
ATOM 927 N N . SER A 1 116 ? -3.644 -9.414 -3.303 1.00 67.31 116 SER A N 1
ATOM 928 C CA . SER A 1 116 ? -2.901 -8.175 -3.549 1.00 67.31 116 SER A CA 1
ATOM 929 C C . SER A 1 116 ? -2.043 -7.722 -2.363 1.00 67.31 116 SER A C 1
ATOM 931 O O . SER A 1 116 ? -1.190 -6.866 -2.563 1.00 67.31 116 SER A O 1
ATOM 933 N N . LEU A 1 117 ? -2.213 -8.312 -1.172 1.00 66.69 117 LEU A N 1
ATOM 934 C CA . LEU A 1 117 ? -1.417 -8.004 0.027 1.00 66.69 117 LEU A CA 1
ATOM 935 C C . LEU A 1 117 ? -0.105 -8.799 0.114 1.00 66.69 117 LEU A C 1
ATOM 937 O O . LEU A 1 117 ? 0.748 -8.472 0.923 1.00 66.69 117 LEU A O 1
ATOM 941 N N . ARG A 1 118 ? 0.114 -9.801 -0.752 1.00 63.66 118 ARG A N 1
ATOM 942 C CA . ARG A 1 118 ? 1.336 -10.640 -0.749 1.00 63.66 118 ARG A CA 1
ATOM 943 C C . ARG A 1 118 ? 2.627 -9.913 -1.167 1.00 63.66 118 ARG A C 1
ATOM 945 O O . ARG A 1 118 ? 3.652 -10.567 -1.334 1.00 63.66 118 ARG A O 1
ATOM 952 N N . GLY A 1 119 ? 2.549 -8.616 -1.448 1.00 60.22 119 GLY A N 1
ATOM 953 C CA . GLY A 1 119 ? 3.681 -7.784 -1.855 1.00 60.22 119 GLY A CA 1
ATOM 954 C C . GLY A 1 119 ? 4.090 -6.725 -0.830 1.00 60.22 119 GLY A C 1
ATOM 955 O O . GLY A 1 119 ? 4.984 -5.950 -1.162 1.00 60.22 119 GLY A O 1
ATOM 956 N N . LEU A 1 120 ? 3.425 -6.681 0.335 1.00 58.53 120 LEU A N 1
ATOM 957 C CA . LEU A 1 120 ? 3.821 -5.878 1.497 1.00 58.53 120 LEU A CA 1
ATOM 958 C C . LEU A 1 120 ? 4.903 -6.596 2.313 1.00 58.53 120 LEU A C 1
ATOM 960 O O . LEU A 1 120 ? 4.867 -7.848 2.350 1.00 58.53 120 LEU A O 1
#

pLDDT: mean 71.85, std 18.29, range [33.0, 92.19]

Radius of gyration: 23.93 Å; Cα contacts (8 Å, |Δi|>4): 65; chains: 1; bounding box: 55×71×43 Å

Sequence (120 aa):
MMLMINPKKKLSTLWSMVGLKVFKDMPGSLCQGSVHACFECTIWLFPPQVKFPLCTLAEIPRTAAHCIEYAHLIKWDEVHSGEAFDLDDPEHIKWVYDEANKRAELFGIQELHCLSLRGL

Mean predicted aligned error: 15.28 Å